Protein AF-A0A925JDC7-F1 (afdb_monomer_lite)

Radius of gyration: 27.89 Å; chains: 1; bounding box: 44×42×87 Å

Secondary structure (DSSP, 8-state):
--EEE-TTT--EEETT-SB-TTT--BSTT--TT-EE---HHHHHHHHTS-GGGS-PPPPPP-HHHHHHHHHHHHHHHHHHHHHHHHHHHHHHHHHHHGGGS-HHHHHHHHHHHHHHHHHHHHHHHHHHHGGG--SSHHHHHHHHHHHHHHHTSGGGHHHHHHHHHHHHSHHHHHHTT--

Foldseek 3Di:
DWWFQDPVPRDIHDPPDQADPPPRHGPPPDDPVRTDPDPVVVVVVVVPPPPVPPDDPDPPQDVVLLVVLLVLLLVVLVVQLVVLVVLLVCLVVLLVCLVVDDPVVSVVSPVSSVVSNVSSVVLNVLSVCLNVDDLALVNLVSSLVNLVVVVVDVVCCVSSVVSNVSSPDVSNSVSSPDD

Structure (mmCIF, N/CA/C/O backbone):
data_AF-A0A925JDC7-F1
#
_entry.id   AF-A0A925JDC7-F1
#
loop_
_atom_site.group_PDB
_atom_site.id
_atom_site.type_symbol
_atom_site.label_atom_id
_atom_site.label_alt_id
_atom_site.label_comp_id
_atom_site.label_asym_id
_atom_site.label_entity_id
_atom_site.label_seq_id
_atom_site.pdbx_PDB_ins_code
_atom_site.Cartn_x
_atom_site.Cartn_y
_atom_site.Cartn_z
_atom_site.occupancy
_atom_site.B_iso_or_equiv
_atom_site.auth_seq_id
_atom_site.auth_comp_id
_atom_site.auth_asym_id
_atom_site.auth_atom_id
_atom_site.pdbx_PDB_model_num
ATOM 1 N N . MET A 1 1 ? -13.277 18.917 37.977 1.00 55.78 1 MET A N 1
ATOM 2 C CA . MET A 1 1 ? -12.938 17.622 38.611 1.00 55.78 1 MET A CA 1
ATOM 3 C C . MET A 1 1 ? -11.676 17.852 39.409 1.00 55.78 1 MET A C 1
ATOM 5 O O . MET A 1 1 ? -10.723 18.366 38.840 1.00 55.78 1 MET A O 1
ATOM 9 N N . ASN A 1 2 ? -11.694 17.573 40.710 1.00 71.50 2 ASN A N 1
ATOM 10 C CA . ASN A 1 2 ? -10.526 17.820 41.552 1.00 71.50 2 ASN A CA 1
ATOM 11 C C . ASN A 1 2 ? -9.457 16.758 41.253 1.00 71.50 2 ASN A C 1
ATOM 13 O O . ASN A 1 2 ? -9.785 15.625 40.898 1.00 71.50 2 ASN A O 1
ATOM 17 N N . ASN A 1 3 ? -8.187 17.122 41.389 1.00 80.00 3 ASN A N 1
ATOM 18 C CA . ASN A 1 3 ? -7.069 16.189 41.322 1.00 80.00 3 ASN A CA 1
ATOM 19 C C . ASN A 1 3 ? -6.392 16.147 42.697 1.00 80.00 3 ASN A C 1
ATOM 21 O O . ASN A 1 3 ? -6.340 17.155 43.401 1.00 80.00 3 ASN A O 1
ATOM 25 N N . ILE A 1 4 ? -5.884 14.980 43.087 1.00 81.69 4 ILE A N 1
ATOM 26 C CA . ILE A 1 4 ? -5.203 14.759 44.368 1.00 81.69 4 ILE A CA 1
ATOM 27 C C . ILE A 1 4 ? -3.739 14.464 44.072 1.00 81.69 4 ILE A C 1
ATOM 29 O O . ILE A 1 4 ? -3.424 13.493 43.379 1.00 81.69 4 ILE A O 1
ATOM 33 N N . ARG A 1 5 ? -2.820 15.280 44.595 1.00 82.25 5 ARG A N 1
ATOM 34 C CA . ARG A 1 5 ? -1.388 14.994 44.480 1.00 82.25 5 ARG A CA 1
ATOM 35 C C . ARG A 1 5 ? -0.980 14.097 45.640 1.00 82.25 5 ARG A C 1
ATOM 37 O O . ARG A 1 5 ? -1.089 14.481 46.798 1.00 82.25 5 ARG A O 1
ATOM 44 N N . CYS A 1 6 ? -0.524 12.888 45.330 1.00 83.62 6 CYS A N 1
ATOM 45 C CA . CYS A 1 6 ? -0.120 11.924 46.344 1.00 83.62 6 CYS A CA 1
ATOM 46 C C . CYS A 1 6 ? 1.086 12.468 47.132 1.00 83.62 6 CYS A C 1
ATOM 48 O O . CYS A 1 6 ? 2.135 12.680 46.518 1.00 83.62 6 CYS A O 1
ATOM 50 N N . PRO A 1 7 ? 1.011 12.614 48.467 1.00 83.81 7 PRO A N 1
ATOM 51 C CA . PRO A 1 7 ? 2.108 13.179 49.253 1.00 83.81 7 PRO A CA 1
ATOM 52 C C . PRO A 1 7 ? 3.335 12.259 49.287 1.00 83.81 7 PRO A C 1
ATOM 54 O O . PRO A 1 7 ? 4.459 12.737 49.350 1.00 83.81 7 PRO A O 1
ATOM 57 N N . GLN A 1 8 ? 3.138 10.940 49.178 1.00 87.88 8 GLN A N 1
ATOM 58 C CA . GLN A 1 8 ? 4.235 9.969 49.229 1.00 87.88 8 GLN A CA 1
ATOM 59 C C . GLN A 1 8 ? 5.096 9.924 47.955 1.00 87.88 8 GLN A C 1
ATOM 61 O O . GLN A 1 8 ? 6.293 9.681 48.038 1.00 87.88 8 GLN A O 1
ATOM 66 N N . CYS A 1 9 ? 4.503 10.098 46.767 1.00 88.81 9 CYS A N 1
ATOM 67 C CA . CYS A 1 9 ? 5.216 9.900 45.493 1.00 88.81 9 CYS A CA 1
ATOM 68 C C . CYS A 1 9 ? 5.080 11.056 44.495 1.00 88.81 9 CYS A C 1
ATOM 70 O O . CYS A 1 9 ? 5.592 10.964 43.381 1.00 88.81 9 CYS A O 1
ATOM 72 N N . GLY A 1 10 ? 4.354 12.118 44.849 1.00 85.44 10 GLY A N 1
ATOM 73 C CA . GLY A 1 10 ? 4.157 13.302 44.013 1.00 85.44 10 GLY A CA 1
ATOM 74 C C . GLY A 1 10 ? 3.244 13.112 42.797 1.00 85.44 10 GLY A C 1
ATOM 75 O O . GLY A 1 10 ? 3.018 14.088 42.080 1.00 85.44 10 GLY A O 1
ATOM 76 N N . LEU A 1 11 ? 2.714 11.902 42.561 1.00 86.38 11 LEU A N 1
ATOM 77 C CA . LEU A 1 11 ? 1.835 11.601 41.428 1.00 86.38 11 LEU A CA 1
ATOM 78 C C . LEU A 1 11 ? 0.468 12.277 41.590 1.00 86.38 11 LEU A C 1
ATOM 80 O O . LEU A 1 11 ? -0.188 12.126 42.623 1.00 86.38 11 LEU A O 1
ATOM 84 N N . THR A 1 12 ? 0.009 12.953 40.543 1.00 87.44 12 THR A N 1
ATOM 85 C CA . THR A 1 12 ? -1.344 13.509 40.464 1.00 87.44 12 THR A CA 1
ATOM 86 C C . THR A 1 12 ? -2.336 12.414 40.073 1.00 87.44 12 THR A C 1
ATOM 88 O O . THR A 1 12 ? -2.212 11.800 39.016 1.00 87.44 12 THR A O 1
ATOM 91 N N . ASN A 1 13 ? -3.308 12.153 40.940 1.00 85.06 13 ASN A N 1
ATOM 92 C CA . ASN A 1 13 ? -4.381 11.184 40.749 1.00 85.06 13 ASN A CA 1
ATOM 93 C C . ASN A 1 13 ? -5.718 11.915 40.569 1.00 85.06 13 ASN A C 1
ATOM 95 O O . ASN A 1 13 ? -5.876 13.068 40.974 1.00 85.06 13 ASN A O 1
ATOM 99 N N . TRP A 1 14 ? -6.695 11.225 39.990 1.00 79.75 14 TRP A N 1
ATOM 100 C CA . TRP A 1 14 ? -8.078 11.697 39.898 1.00 79.75 14 TRP A CA 1
ATOM 101 C C . TRP A 1 14 ? -8.708 11.730 41.300 1.00 79.75 14 TRP A C 1
ATOM 103 O O . TRP A 1 14 ? -8.512 10.780 42.057 1.00 79.75 14 TRP A O 1
ATOM 113 N N . ALA A 1 15 ? -9.480 12.764 41.665 1.00 72.31 15 ALA A N 1
ATOM 114 C CA . ALA A 1 15 ? -10.049 12.857 43.023 1.00 72.31 15 ALA A CA 1
ATOM 115 C C . ALA A 1 15 ? -11.056 11.758 43.387 1.00 72.31 15 ALA A C 1
ATOM 117 O O . ALA A 1 15 ? -11.359 11.586 44.560 1.00 72.31 15 ALA A O 1
ATOM 118 N N . THR A 1 16 ? -11.569 11.012 42.408 1.00 78.12 16 THR A N 1
ATOM 119 C CA . THR A 1 16 ? -12.443 9.855 42.649 1.00 78.12 16 THR A CA 1
ATOM 120 C C . THR A 1 16 ? -11.672 8.569 42.951 1.00 78.12 16 THR A C 1
ATOM 122 O O . THR A 1 16 ? -12.286 7.552 43.267 1.00 78.12 16 THR A O 1
ATOM 125 N N . ALA A 1 17 ? -10.341 8.570 42.839 1.00 78.50 17 ALA A N 1
ATOM 126 C CA . ALA A 1 17 ? -9.540 7.401 43.166 1.00 78.50 17 ALA A CA 1
ATOM 127 C C . ALA A 1 17 ? -9.571 7.144 44.680 1.00 78.50 17 ALA A C 1
ATOM 129 O O . ALA A 1 17 ? -9.365 8.057 45.470 1.00 78.50 17 ALA A O 1
ATOM 130 N N . ALA A 1 18 ? -9.781 5.893 45.096 1.00 87.62 18 ALA A N 1
ATOM 131 C CA . ALA A 1 18 ? -9.697 5.517 46.511 1.00 87.62 18 ALA A CA 1
ATOM 132 C C . ALA A 1 18 ? -8.243 5.496 47.032 1.00 87.62 18 ALA A C 1
ATOM 134 O O . ALA A 1 18 ? -8.004 5.599 48.234 1.00 87.62 18 ALA A O 1
ATOM 135 N N . ALA A 1 19 ? -7.268 5.353 46.127 1.00 89.62 19 ALA A N 1
ATOM 136 C CA . ALA A 1 19 ? -5.848 5.270 46.440 1.00 89.62 19 ALA A CA 1
ATOM 137 C C . ALA A 1 19 ? -4.973 5.735 45.267 1.00 89.62 19 ALA A C 1
ATOM 139 O O . ALA A 1 19 ? -5.402 5.745 44.110 1.00 89.62 19 ALA A O 1
ATOM 140 N N . CYS A 1 20 ? -3.713 6.056 45.555 1.00 87.50 20 CYS A N 1
ATOM 141 C CA . CYS A 1 20 ? -2.724 6.402 44.541 1.00 87.50 20 CYS A CA 1
ATOM 142 C C . CYS A 1 20 ? -2.433 5.219 43.607 1.00 87.50 20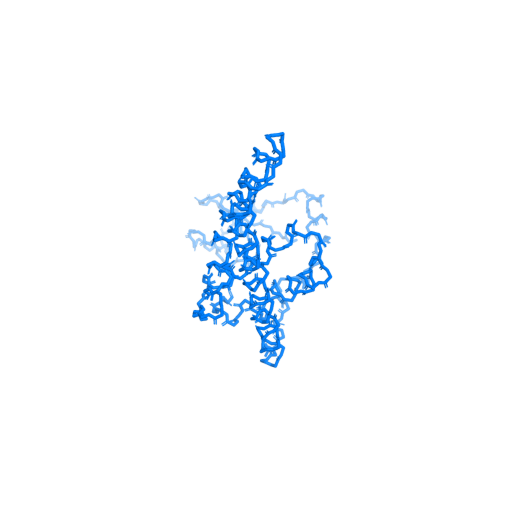 CYS A C 1
ATOM 144 O O . CYS A 1 20 ? -2.110 4.122 44.061 1.00 87.50 20 CYS A O 1
ATOM 146 N N . ILE A 1 21 ? -2.446 5.453 42.295 1.00 91.00 21 ILE A N 1
ATOM 147 C CA . ILE A 1 21 ? -2.198 4.411 41.284 1.00 91.00 21 ILE A CA 1
ATOM 148 C C . ILE A 1 21 ? -0.789 3.817 41.415 1.00 91.00 21 ILE A C 1
ATOM 150 O O . ILE A 1 21 ? -0.600 2.620 41.204 1.00 91.00 21 ILE A O 1
ATOM 154 N N . ARG A 1 22 ? 0.199 4.639 41.789 1.00 91.62 22 ARG A N 1
ATOM 155 C CA . ARG A 1 22 ? 1.605 4.219 41.852 1.00 91.62 22 ARG A CA 1
ATOM 156 C C . ARG A 1 22 ? 1.971 3.547 43.169 1.00 91.62 22 ARG A C 1
ATOM 158 O O . ARG A 1 22 ? 2.505 2.448 43.149 1.00 91.62 22 ARG A O 1
ATOM 165 N N . CYS A 1 23 ? 1.709 4.198 44.302 1.00 90.56 23 CYS A N 1
ATOM 166 C CA . CYS A 1 23 ? 2.135 3.689 45.612 1.00 90.56 23 CYS A CA 1
ATOM 167 C C . CYS A 1 23 ? 1.020 3.015 46.419 1.00 90.56 23 CYS A C 1
ATOM 169 O O . CYS A 1 23 ? 1.280 2.571 47.530 1.00 90.56 23 CYS A O 1
ATOM 171 N N . ARG A 1 24 ? -0.212 2.953 45.891 1.00 92.19 24 ARG A N 1
ATOM 172 C CA . ARG A 1 24 ? -1.389 2.349 46.545 1.00 92.19 24 ARG A CA 1
ATOM 173 C C . ARG A 1 24 ? -1.762 2.952 47.908 1.00 92.19 24 ARG A C 1
ATOM 175 O O . ARG A 1 24 ? -2.598 2.388 48.602 1.00 92.19 24 ARG A O 1
ATOM 182 N N . MET A 1 25 ? -1.211 4.115 48.266 1.00 86.06 25 MET A N 1
ATOM 183 C CA . MET A 1 25 ? -1.595 4.862 49.467 1.00 86.06 25 MET A CA 1
ATOM 184 C C . MET A 1 25 ? -3.072 5.280 49.382 1.00 86.06 25 MET A C 1
ATOM 186 O O . MET A 1 25 ? -3.432 5.928 48.393 1.00 86.06 25 MET A O 1
ATOM 190 N N . PRO A 1 26 ? -3.913 4.937 50.373 1.00 88.81 26 PRO A N 1
ATOM 191 C CA . PRO A 1 26 ? -5.321 5.305 50.380 1.00 88.81 26 PRO A CA 1
ATOM 192 C C . PRO A 1 26 ? -5.500 6.802 50.675 1.00 88.81 26 PRO A C 1
ATOM 194 O O . PRO A 1 26 ? -4.682 7.424 51.357 1.00 88.81 26 PRO A O 1
ATOM 197 N N . PHE A 1 27 ? -6.542 7.399 50.096 1.00 83.69 27 PHE A N 1
ATOM 198 C CA . PHE A 1 27 ? -6.804 8.844 50.171 1.00 83.69 27 PHE A CA 1
ATOM 199 C C . PHE A 1 27 ? -7.802 9.247 51.262 1.00 83.69 27 PHE A C 1
ATOM 201 O O . PHE A 1 27 ? -8.046 10.433 51.467 1.00 83.69 27 PHE A O 1
ATOM 208 N N . ASP A 1 28 ? -8.316 8.272 52.007 1.00 83.94 28 ASP A N 1
ATOM 209 C CA . ASP A 1 28 ? -9.209 8.430 53.158 1.00 83.94 28 ASP A CA 1
ATOM 210 C C . ASP A 1 28 ? -8.578 9.202 54.332 1.00 83.94 28 ASP A C 1
ATOM 212 O O . ASP A 1 28 ? -9.294 9.784 55.143 1.00 83.94 28 ASP A O 1
ATOM 216 N N . LYS A 1 29 ? -7.241 9.243 54.414 1.00 69.75 29 LYS A N 1
ATOM 217 C CA . LYS A 1 29 ? -6.486 9.890 55.504 1.00 69.75 29 LYS A CA 1
ATOM 218 C C . LYS A 1 29 ? -5.657 11.098 55.073 1.00 69.75 29 LYS A C 1
ATOM 220 O O . LYS A 1 29 ? -4.751 11.512 55.797 1.00 69.75 29 LYS A O 1
ATOM 225 N N . LEU A 1 30 ? -5.909 11.652 53.888 1.00 70.88 30 LEU A N 1
ATOM 226 C CA . LEU A 1 30 ? -5.136 12.799 53.425 1.00 70.88 30 LEU A CA 1
ATOM 227 C C . LEU A 1 30 ? -5.516 14.075 54.181 1.00 70.88 30 LEU A C 1
ATOM 229 O O . LEU A 1 30 ? -6.701 14.345 54.386 1.00 70.88 30 LEU A O 1
ATOM 233 N N . PRO A 1 31 ? -4.528 14.900 54.563 1.00 68.75 31 PRO A N 1
ATOM 234 C CA . PRO A 1 31 ? -4.825 16.168 55.192 1.00 68.75 31 PRO A CA 1
ATOM 235 C C . PRO A 1 31 ? -5.503 17.127 54.189 1.00 68.75 31 PRO A C 1
ATOM 237 O O . PRO A 1 31 ? -5.229 17.055 52.987 1.00 68.75 31 PRO A O 1
ATOM 240 N N . PRO A 1 32 ? -6.342 18.075 54.652 1.00 61.72 32 PRO A N 1
ATOM 241 C CA . PRO A 1 32 ? -7.133 18.964 53.787 1.00 61.72 32 PRO A CA 1
ATOM 242 C C . PRO A 1 32 ? -6.318 19.840 52.822 1.00 61.72 32 PRO A C 1
ATOM 244 O O . PRO A 1 32 ? -6.865 20.399 51.881 1.00 61.72 32 PRO A O 1
ATOM 247 N N . HIS A 1 33 ? -5.009 19.969 53.035 1.00 62.81 33 HIS A N 1
ATOM 248 C CA . HIS A 1 33 ? -4.099 20.718 52.167 1.00 62.81 33 HIS A CA 1
ATOM 249 C C . HIS A 1 33 ? -3.473 19.870 51.041 1.00 62.81 33 HIS A C 1
ATOM 251 O O . HIS A 1 33 ? -2.741 20.403 50.213 1.00 62.81 33 HIS A O 1
ATOM 257 N N . ALA A 1 34 ? -3.738 18.558 50.981 1.00 62.22 34 ALA A N 1
ATOM 258 C CA . ALA A 1 34 ? -3.253 17.681 49.905 1.00 62.22 34 ALA A CA 1
ATOM 259 C C . ALA A 1 34 ? -4.037 17.842 48.584 1.00 62.22 34 ALA A C 1
ATOM 261 O O . ALA A 1 34 ? -3.644 17.303 47.542 1.00 62.22 34 ALA A O 1
ATOM 262 N N . TYR A 1 35 ? -5.145 18.586 48.612 1.00 60.88 35 TYR A N 1
ATOM 263 C CA . TYR A 1 35 ? -5.915 18.936 47.426 1.00 60.88 35 TYR A CA 1
ATOM 264 C C . TYR A 1 35 ? -5.222 20.092 46.702 1.00 60.88 35 TYR A C 1
ATOM 266 O O . TYR A 1 35 ? -5.257 21.237 47.145 1.00 60.88 35 TYR A O 1
ATOM 274 N N . VAL A 1 36 ? -4.585 19.791 45.570 1.00 64.56 36 VAL A N 1
ATOM 275 C CA . VAL A 1 36 ? -4.049 20.825 44.683 1.00 64.56 36 VAL A CA 1
ATOM 276 C C . VAL A 1 36 ? -5.219 21.331 43.849 1.00 64.56 36 VAL A C 1
ATOM 278 O O . VAL A 1 36 ? -5.655 20.672 42.903 1.00 64.56 36 VAL A O 1
ATOM 281 N N . SER A 1 37 ? -5.765 22.489 44.213 1.00 63.56 37 SER A N 1
ATOM 282 C CA . SER A 1 37 ? -6.695 23.201 43.345 1.00 63.56 37 SER A CA 1
ATOM 283 C C . SER A 1 37 ? -5.929 23.655 42.105 1.00 63.56 37 SER A C 1
ATOM 285 O O . SER A 1 37 ? -5.114 24.574 42.182 1.00 63.56 37 SER A O 1
ATOM 287 N N . LEU A 1 38 ? -6.170 23.009 40.963 1.00 61.69 38 LEU A N 1
ATOM 288 C CA . LEU A 1 38 ? -5.790 23.59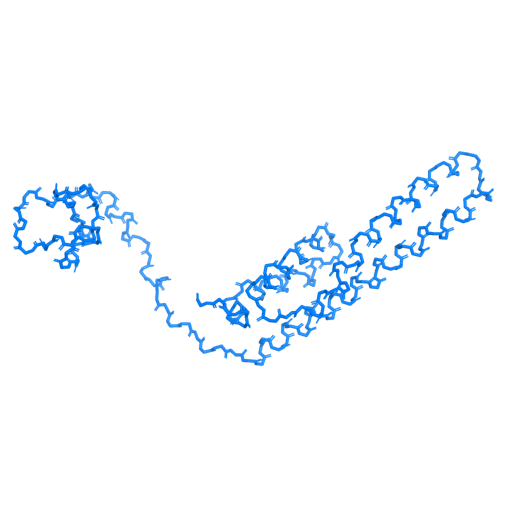0 39.676 1.00 61.69 38 LEU A CA 1
ATOM 289 C C . LEU A 1 38 ? -6.439 24.980 39.582 1.00 61.69 38 LEU A C 1
ATOM 291 O O . LEU A 1 38 ? -7.604 25.110 39.983 1.00 61.69 38 LEU A O 1
ATOM 295 N N . PRO A 1 39 ? -5.733 26.007 39.090 1.00 71.56 39 PRO A N 1
ATOM 296 C CA . PRO A 1 39 ? -6.324 27.318 38.883 1.00 71.56 39 PRO A CA 1
ATOM 297 C C . PRO A 1 39 ? -7.571 27.218 37.991 1.00 71.56 39 PRO A C 1
ATOM 299 O O . PRO A 1 39 ? -7.657 26.388 37.084 1.00 71.56 39 PRO A O 1
ATOM 302 N N . ALA A 1 40 ? -8.568 28.060 38.271 1.00 66.50 40 ALA A N 1
ATOM 303 C CA . ALA A 1 40 ? -9.910 27.956 37.691 1.00 66.50 40 ALA A CA 1
ATOM 304 C C . ALA A 1 40 ? -9.930 27.943 36.147 1.00 66.50 40 ALA A C 1
ATOM 306 O O . ALA A 1 40 ? -10.807 27.317 35.555 1.00 66.50 40 ALA A O 1
ATOM 307 N N . TYR A 1 41 ? -8.947 28.567 35.488 1.00 73.00 41 TYR A N 1
ATOM 308 C CA . TYR A 1 41 ? -8.846 28.581 34.025 1.00 73.00 41 TYR A CA 1
ATOM 309 C C . TYR A 1 41 ? -8.505 27.203 33.429 1.00 73.00 41 TYR A C 1
ATOM 311 O O . TYR A 1 41 ? -9.067 26.827 32.401 1.00 73.00 41 TYR A O 1
ATOM 319 N N . GLU A 1 42 ? -7.659 26.406 34.090 1.00 68.50 42 GLU A N 1
ATOM 320 C CA . GLU A 1 42 ? -7.346 25.036 33.654 1.00 68.50 42 GLU A CA 1
ATOM 321 C C . GLU A 1 42 ? -8.539 24.106 33.885 1.00 68.50 42 GLU A C 1
ATOM 323 O O . GLU A 1 42 ? -8.805 23.205 33.088 1.00 68.50 42 GLU A O 1
ATOM 328 N N . GLN A 1 43 ? -9.311 24.353 34.949 1.00 64.00 43 GLN A N 1
ATOM 329 C CA . GLN A 1 43 ? -10.559 23.634 35.200 1.00 64.00 43 GLN A CA 1
ATOM 330 C C . GLN A 1 43 ? -11.613 23.944 34.131 1.00 64.00 43 GLN A C 1
ATOM 332 O O . GLN A 1 43 ? -12.281 23.022 33.662 1.00 64.00 43 GLN A O 1
ATOM 337 N N . ALA A 1 44 ? -11.721 25.208 33.711 1.00 63.59 44 ALA A N 1
ATOM 338 C CA . ALA A 1 44 ? -12.617 25.625 32.638 1.00 63.59 44 ALA A CA 1
ATOM 339 C C . ALA A 1 44 ? -12.230 24.978 31.298 1.00 63.59 44 ALA A C 1
ATOM 341 O O . ALA A 1 44 ? -13.084 24.402 30.628 1.00 63.59 44 ALA A O 1
ATOM 342 N N . GLN A 1 45 ? -10.942 24.963 30.937 1.00 66.56 45 GLN A N 1
ATOM 343 C CA . GLN A 1 45 ? -10.475 24.285 29.719 1.00 66.56 45 GLN A CA 1
ATOM 344 C C . GLN A 1 45 ? -10.709 22.767 29.766 1.00 66.56 45 GLN A C 1
ATOM 346 O O . GLN A 1 45 ? -11.200 22.194 28.793 1.00 66.56 45 GLN A O 1
ATOM 351 N N . ALA A 1 46 ? -10.455 22.106 30.899 1.00 57.78 46 ALA A N 1
ATOM 352 C CA . ALA A 1 46 ? -10.707 20.671 31.047 1.00 57.78 46 ALA A CA 1
ATOM 353 C C . ALA A 1 46 ? -12.204 20.304 30.978 1.00 57.78 46 ALA A C 1
ATOM 355 O O . ALA A 1 46 ? -12.542 19.204 30.545 1.00 57.78 46 ALA A O 1
ATOM 356 N N . GLN A 1 47 ? -13.100 21.214 31.377 1.00 58.44 47 GLN A N 1
ATOM 357 C CA . GLN A 1 47 ? -14.554 21.043 31.257 1.00 58.44 47 GLN A CA 1
ATOM 358 C C . GLN A 1 47 ? -15.072 21.238 29.826 1.00 58.44 47 GLN A C 1
ATOM 360 O O . GLN A 1 47 ? -16.121 20.693 29.491 1.00 58.44 47 GLN A O 1
ATOM 365 N N . THR A 1 48 ? -14.343 21.962 28.969 1.00 57.84 48 THR A N 1
ATOM 366 C CA . THR A 1 48 ? -14.721 22.123 27.552 1.00 57.84 48 THR A CA 1
ATOM 367 C C . THR A 1 48 ? -14.389 20.918 26.675 1.00 57.84 48 THR A C 1
ATOM 369 O O . THR A 1 48 ? -14.859 20.861 25.542 1.00 57.84 48 THR A O 1
ATOM 372 N N . ILE A 1 49 ? -13.630 19.933 27.171 1.00 54.44 49 ILE A N 1
ATOM 373 C CA . ILE A 1 49 ? -13.424 18.675 26.448 1.00 54.44 49 ILE A CA 1
ATOM 374 C C . ILE A 1 49 ? -14.649 17.788 26.715 1.00 54.44 49 ILE A C 1
ATOM 376 O O . ILE A 1 49 ? -14.792 17.282 27.832 1.00 54.44 49 ILE A O 1
ATOM 380 N N . PRO A 1 50 ? -15.552 17.577 25.738 1.00 50.75 50 PRO A N 1
ATOM 381 C CA . PRO A 1 50 ? -16.740 16.769 25.957 1.00 50.75 50 PRO A CA 1
ATOM 382 C C . PRO A 1 50 ? -16.334 15.354 26.379 1.00 50.75 50 PRO A C 1
ATOM 384 O O . PRO A 1 50 ? -15.633 14.634 25.665 1.00 50.75 50 PRO A O 1
ATOM 387 N N . TYR A 1 51 ? -16.823 14.947 27.549 1.00 50.56 51 TYR A N 1
ATOM 388 C CA . TYR A 1 51 ? -16.595 13.643 28.182 1.00 50.56 51 TYR A CA 1
ATOM 389 C C . TYR A 1 51 ? -17.024 12.444 27.302 1.00 50.56 51 TYR A C 1
ATOM 391 O O . TYR A 1 51 ? -16.663 11.301 27.573 1.00 50.56 51 TYR A O 1
ATOM 399 N N . ASN A 1 52 ? -17.750 12.700 26.210 1.00 52.66 52 ASN A N 1
ATOM 400 C CA . ASN A 1 52 ? -18.315 11.696 25.309 1.00 52.66 52 ASN A CA 1
ATOM 401 C C . ASN A 1 52 ? -17.308 10.933 24.436 1.00 52.66 52 ASN A C 1
ATOM 403 O O . ASN A 1 52 ? -17.696 9.948 23.817 1.00 52.66 52 ASN A O 1
ATOM 407 N N . TYR A 1 53 ? -16.028 11.311 24.394 1.00 53.19 53 TYR A N 1
ATOM 408 C CA . TYR A 1 53 ? -15.045 10.568 23.592 1.00 53.19 53 TYR A CA 1
ATOM 409 C C . TYR A 1 53 ? -14.403 9.370 24.306 1.00 53.19 53 TYR A C 1
ATOM 411 O O . TYR A 1 53 ? -13.713 8.587 23.657 1.00 53.19 53 TYR A O 1
ATOM 419 N N . ARG A 1 54 ? -14.582 9.200 25.625 1.00 51.12 54 ARG A N 1
ATOM 420 C CA . ARG A 1 54 ? -13.767 8.235 26.393 1.00 51.12 54 ARG A CA 1
ATOM 421 C C . ARG A 1 54 ? -14.321 6.818 26.520 1.00 51.12 54 ARG A C 1
ATOM 423 O O . ARG A 1 54 ? -13.560 5.941 26.909 1.00 51.12 54 ARG A O 1
ATOM 430 N N . ALA A 1 55 ? -15.592 6.578 26.216 1.00 54.12 55 ALA A N 1
ATOM 431 C CA . ALA A 1 55 ? -16.190 5.255 26.401 1.00 54.12 55 ALA A CA 1
ATOM 432 C C . ALA A 1 55 ? -17.523 5.108 25.659 1.00 54.12 55 ALA A C 1
ATOM 434 O O . ALA A 1 55 ? -18.502 4.653 26.246 1.00 54.12 55 ALA A O 1
ATOM 435 N N . GLN A 1 56 ? -17.607 5.498 24.383 1.00 56.91 56 GLN A N 1
ATOM 436 C CA . GLN A 1 56 ? -18.687 4.911 23.592 1.00 56.91 56 GLN A CA 1
ATOM 437 C C . GLN A 1 56 ? -18.395 3.407 23.497 1.00 56.91 56 GLN A C 1
ATOM 439 O O . GLN A 1 56 ? -17.282 3.053 23.092 1.00 56.91 56 GLN A O 1
ATOM 444 N N . PRO A 1 57 ? -19.328 2.525 23.912 1.00 60.81 57 PRO A N 1
ATOM 445 C CA . PRO A 1 57 ? -19.221 1.106 23.615 1.00 60.81 57 PRO A CA 1
ATOM 446 C C . PRO A 1 57 ? -18.952 0.996 22.121 1.00 60.81 57 PRO A C 1
ATOM 448 O O . PRO A 1 57 ? -19.727 1.539 21.330 1.00 60.81 57 PRO A O 1
ATOM 451 N N . GLN A 1 58 ? -17.821 0.397 21.736 1.00 65.69 58 GLN A N 1
ATOM 452 C CA . GLN A 1 58 ? -17.556 0.200 20.319 1.00 65.69 58 GLN A CA 1
ATOM 453 C C . GLN A 1 58 ? -18.753 -0.572 19.759 1.00 65.69 58 GLN A C 1
ATOM 455 O O . GLN A 1 58 ? -19.118 -1.599 20.345 1.00 65.69 58 GLN A O 1
ATOM 460 N N . PRO A 1 59 ? -19.420 -0.056 18.710 1.00 67.75 59 PRO A N 1
ATOM 461 C CA . PRO A 1 59 ? -20.506 -0.790 18.094 1.00 67.75 59 PRO A CA 1
ATOM 462 C C . PRO A 1 59 ? -19.989 -2.186 17.728 1.00 67.75 59 PRO A C 1
ATOM 464 O O . PRO A 1 59 ? -18.804 -2.331 17.405 1.00 67.75 59 PRO A O 1
ATOM 467 N N . PRO A 1 60 ? -20.830 -3.226 17.849 1.00 75.81 60 PRO A N 1
ATOM 468 C CA . PRO A 1 60 ? -20.416 -4.581 17.523 1.00 75.81 60 PRO A CA 1
ATOM 469 C C . PRO A 1 60 ? -19.822 -4.589 16.115 1.00 75.81 60 PRO A C 1
ATOM 471 O O . PRO A 1 60 ? -20.407 -4.021 15.192 1.00 75.81 60 PRO A O 1
ATOM 474 N N . ALA A 1 61 ? -18.638 -5.185 15.975 1.00 81.81 61 ALA A N 1
ATOM 475 C CA . ALA A 1 61 ? -17.942 -5.238 14.702 1.00 81.81 61 ALA A CA 1
ATOM 476 C C . ALA A 1 61 ? -18.851 -5.845 13.628 1.00 81.81 61 ALA A C 1
ATOM 478 O O . ALA A 1 61 ? -19.369 -6.944 13.817 1.00 81.81 61 ALA A O 1
ATOM 479 N N . ASP A 1 62 ? -19.019 -5.143 12.507 1.00 89.94 62 ASP A N 1
ATOM 480 C CA . ASP A 1 62 ? -19.747 -5.656 11.351 1.00 89.94 62 ASP A CA 1
ATOM 481 C C . ASP A 1 62 ? -18.811 -6.556 10.513 1.00 89.94 62 ASP A C 1
ATOM 483 O O . ASP A 1 62 ? -17.920 -6.051 9.812 1.00 89.94 62 ASP A O 1
ATOM 487 N N . PRO A 1 63 ? -18.971 -7.895 10.566 1.00 91.06 63 PRO A N 1
ATOM 488 C CA . PRO A 1 63 ? -18.098 -8.817 9.845 1.00 91.06 63 PRO A CA 1
ATOM 489 C C . PRO A 1 63 ? -18.265 -8.717 8.322 1.00 91.06 63 PRO A C 1
ATOM 491 O O . PRO A 1 63 ? -17.360 -9.108 7.575 1.00 91.06 63 PRO A O 1
ATOM 494 N N . GLU A 1 64 ? -19.402 -8.211 7.835 1.00 92.81 64 GLU A N 1
ATOM 495 C CA . GLU A 1 64 ? -19.651 -8.026 6.407 1.00 92.81 64 GLU A CA 1
ATOM 496 C C . GLU A 1 64 ? -18.839 -6.846 5.877 1.00 92.81 64 GLU A C 1
ATOM 498 O O . GLU A 1 64 ? -18.138 -6.977 4.866 1.00 92.81 64 GLU A O 1
ATOM 503 N N . LEU A 1 65 ? -18.857 -5.721 6.599 1.00 90.25 65 LEU A N 1
ATOM 504 C CA . LEU A 1 65 ? -18.025 -4.562 6.288 1.00 90.25 65 LEU A CA 1
ATOM 505 C C . LEU A 1 65 ? -16.540 -4.940 6.292 1.00 90.25 65 LEU A C 1
ATOM 507 O O . LEU A 1 65 ? -15.837 -4.646 5.326 1.00 90.25 65 LEU A O 1
ATOM 511 N N . GLN A 1 66 ? -16.070 -5.654 7.322 1.00 92.38 66 GLN A N 1
ATOM 512 C CA . GLN A 1 66 ? -14.678 -6.118 7.403 1.00 92.38 66 GLN A CA 1
ATOM 513 C C . GLN A 1 66 ? -14.273 -6.948 6.177 1.00 92.38 66 GLN A C 1
ATOM 515 O O . GLN A 1 66 ? -13.211 -6.722 5.589 1.00 92.38 66 GLN A O 1
ATOM 520 N N . ARG A 1 67 ? -15.132 -7.884 5.747 1.00 93.25 67 ARG A N 1
ATOM 521 C CA . ARG A 1 67 ? -14.885 -8.721 4.564 1.00 93.25 67 ARG A CA 1
ATOM 522 C C . ARG A 1 67 ? -14.832 -7.893 3.284 1.00 93.25 67 ARG A C 1
ATOM 524 O O . ARG A 1 67 ? -13.949 -8.126 2.457 1.00 93.25 67 ARG A O 1
ATOM 531 N N . LYS A 1 68 ? -15.744 -6.930 3.118 1.00 94.88 68 LYS A N 1
ATOM 532 C CA . LYS A 1 68 ? -15.768 -6.029 1.955 1.00 94.88 68 LYS A CA 1
ATOM 533 C C . LYS A 1 68 ? -14.497 -5.188 1.888 1.00 94.88 68 LYS A C 1
ATOM 535 O O . LYS A 1 68 ? -13.842 -5.187 0.851 1.00 94.88 68 LYS A O 1
ATOM 540 N N . VAL A 1 69 ? -14.108 -4.544 2.991 1.00 94.62 69 VAL A N 1
ATOM 541 C CA . VAL A 1 69 ? -12.892 -3.712 3.067 1.00 94.62 69 VAL A CA 1
ATOM 542 C C . VAL A 1 69 ? -11.646 -4.532 2.742 1.00 94.62 69 VAL A C 1
ATOM 544 O O . VAL A 1 69 ? -10.830 -4.109 1.927 1.00 94.62 69 VAL A O 1
ATOM 547 N N . TRP A 1 70 ? -11.520 -5.732 3.317 1.00 94.94 70 TRP A N 1
ATOM 548 C CA . TRP A 1 70 ? -10.403 -6.630 3.016 1.00 94.94 70 TRP A CA 1
ATOM 549 C C . TRP A 1 70 ? -10.384 -7.066 1.546 1.00 94.94 70 TRP A C 1
ATOM 551 O O . TRP A 1 70 ? -9.328 -7.086 0.925 1.00 94.94 70 TRP A O 1
ATOM 561 N N . THR A 1 71 ? -11.545 -7.371 0.962 1.00 95.81 71 THR A N 1
ATOM 562 C CA . THR A 1 71 ? -11.641 -7.751 -0.457 1.00 95.81 71 THR A CA 1
ATOM 563 C C . THR A 1 71 ? -11.198 -6.603 -1.363 1.00 95.81 71 THR A C 1
ATOM 565 O O . THR A 1 71 ? -10.376 -6.812 -2.251 1.00 95.81 71 THR A O 1
ATOM 568 N N . TRP A 1 72 ? -11.669 -5.380 -1.105 1.00 96.50 72 TRP A N 1
ATOM 569 C CA . TRP A 1 72 ? -11.241 -4.188 -1.844 1.00 96.50 72 TRP A CA 1
ATOM 570 C C . TRP A 1 72 ? -9.749 -3.904 -1.682 1.00 96.50 72 TRP A C 1
ATOM 572 O O . TRP A 1 72 ? -9.090 -3.555 -2.659 1.00 96.50 72 TRP A O 1
ATOM 582 N N . TYR A 1 73 ? -9.203 -4.107 -0.483 1.00 95.69 73 TYR A N 1
ATOM 583 C CA . TYR A 1 73 ? -7.766 -4.021 -0.234 1.00 95.69 73 TYR A CA 1
ATOM 584 C C . TYR A 1 73 ? -6.976 -5.041 -1.068 1.00 95.69 73 TYR A C 1
ATOM 586 O O . TYR A 1 73 ? -6.007 -4.672 -1.724 1.00 95.69 73 TYR A O 1
ATOM 594 N N . VAL A 1 74 ? -7.411 -6.304 -1.109 1.00 96.19 74 VAL A N 1
ATOM 595 C CA . VAL A 1 74 ? -6.755 -7.349 -1.914 1.00 96.19 74 VAL A CA 1
ATOM 596 C C . VAL A 1 74 ? -6.823 -7.025 -3.406 1.00 96.19 74 VAL A C 1
ATOM 598 O O . VAL A 1 74 ? -5.806 -7.116 -4.088 1.00 96.19 74 VAL A O 1
ATOM 601 N N . VAL A 1 75 ? -7.987 -6.602 -3.912 1.00 96.75 75 VAL A N 1
ATOM 602 C CA . VAL A 1 75 ? -8.151 -6.172 -5.313 1.00 96.75 75 VAL A CA 1
ATOM 603 C C . VAL A 1 75 ? -7.201 -5.020 -5.638 1.00 96.75 75 VAL A C 1
ATOM 605 O O . VAL A 1 75 ? -6.520 -5.055 -6.661 1.00 96.75 75 VAL A O 1
ATOM 608 N N . TYR A 1 76 ? -7.106 -4.033 -4.747 1.00 96.06 76 TYR A N 1
ATOM 609 C CA . TYR A 1 76 ? -6.165 -2.925 -4.871 1.00 96.06 76 TYR A CA 1
ATOM 610 C C . TYR A 1 76 ? -4.704 -3.405 -4.908 1.00 96.06 76 TYR A C 1
ATOM 612 O O . TYR A 1 76 ? -3.947 -2.974 -5.776 1.00 96.06 76 TYR A O 1
ATOM 620 N N . CYS A 1 77 ? -4.307 -4.330 -4.028 1.00 96.75 77 CYS A N 1
ATOM 621 C CA . CYS A 1 77 ? -2.952 -4.883 -4.020 1.00 96.75 77 CYS A CA 1
ATOM 622 C C . CYS A 1 77 ? -2.622 -5.631 -5.313 1.00 96.75 77 CYS A C 1
ATOM 624 O O . CYS A 1 77 ? -1.568 -5.389 -5.892 1.00 96.75 77 CYS A O 1
ATOM 626 N N . VAL A 1 78 ? -3.534 -6.475 -5.803 1.00 97.06 78 VAL A N 1
ATOM 627 C CA . VAL A 1 78 ? -3.360 -7.196 -7.074 1.00 97.06 78 VAL A CA 1
ATOM 628 C C . VAL A 1 78 ? -3.238 -6.219 -8.242 1.00 97.06 78 VAL A C 1
ATOM 630 O O . VAL A 1 78 ? -2.344 -6.370 -9.073 1.00 97.06 78 VAL A O 1
ATOM 633 N N . LEU A 1 79 ? -4.085 -5.187 -8.291 1.00 96.19 79 LEU A N 1
ATOM 634 C CA . LEU A 1 79 ? -4.015 -4.151 -9.321 1.00 96.19 79 LEU A CA 1
ATOM 635 C C . LEU A 1 79 ? -2.660 -3.427 -9.300 1.00 96.19 79 LEU A C 1
ATOM 637 O O . LEU A 1 79 ? -2.037 -3.265 -10.347 1.00 96.19 79 LEU A O 1
ATOM 641 N N . MET A 1 80 ? -2.174 -3.045 -8.117 1.00 96.31 80 MET A N 1
ATOM 642 C CA . MET A 1 80 ? -0.858 -2.419 -7.960 1.00 96.31 80 MET A CA 1
ATOM 643 C C . MET A 1 80 ? 0.278 -3.352 -8.380 1.00 96.31 80 MET A C 1
ATOM 645 O O . MET A 1 80 ? 1.177 -2.925 -9.101 1.00 96.31 80 MET A O 1
ATOM 649 N N . THR A 1 81 ? 0.227 -4.633 -8.007 1.00 97.44 81 THR A N 1
ATOM 650 C CA . THR A 1 81 ? 1.197 -5.637 -8.468 1.00 97.44 81 THR A CA 1
ATOM 651 C C . THR A 1 81 ? 1.239 -5.711 -9.991 1.00 97.44 81 THR A C 1
ATOM 653 O O . THR A 1 81 ? 2.330 -5.716 -10.556 1.00 97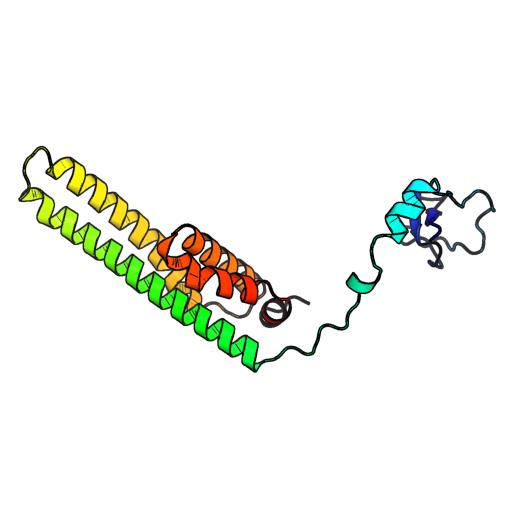.44 81 THR A O 1
ATOM 656 N N . LEU A 1 82 ? 0.083 -5.721 -10.664 1.00 97.62 82 LEU A N 1
ATOM 657 C CA . LEU A 1 82 ? 0.017 -5.735 -12.128 1.00 97.62 82 LEU A CA 1
ATOM 658 C C . LEU A 1 82 ? 0.614 -4.465 -12.742 1.00 97.62 82 LEU A C 1
ATOM 660 O O . LEU A 1 82 ? 1.368 -4.556 -13.707 1.00 97.62 82 LEU A O 1
ATOM 664 N N . ILE A 1 83 ? 0.337 -3.292 -12.173 1.00 96.50 83 ILE A N 1
ATOM 665 C CA . ILE A 1 83 ? 0.915 -2.024 -12.643 1.00 96.50 83 ILE A CA 1
ATOM 666 C C . ILE A 1 83 ? 2.440 -2.031 -12.495 1.00 96.50 83 ILE A C 1
ATOM 668 O O . ILE A 1 83 ? 3.148 -1.713 -13.447 1.00 96.50 83 ILE A O 1
ATOM 672 N N . TYR A 1 84 ? 2.972 -2.433 -11.338 1.00 96.69 84 TYR A N 1
ATOM 673 C CA . TYR A 1 84 ? 4.423 -2.493 -11.131 1.00 96.69 84 TYR A CA 1
ATOM 674 C C . TYR A 1 84 ? 5.096 -3.581 -11.969 1.00 96.69 84 TYR A C 1
ATOM 676 O O . TYR A 1 84 ? 6.229 -3.392 -12.412 1.00 96.69 84 TYR A O 1
ATOM 684 N N . PHE A 1 85 ? 4.391 -4.675 -12.253 1.00 98.25 85 PHE A N 1
ATOM 685 C CA . PHE A 1 85 ? 4.831 -5.672 -13.221 1.00 98.25 85 PHE A CA 1
ATOM 686 C C . PHE A 1 85 ? 4.913 -5.083 -14.638 1.00 98.25 85 PHE A C 1
ATOM 688 O O . PHE A 1 85 ? 5.917 -5.280 -15.318 1.00 98.25 85 PHE A O 1
ATOM 695 N N . LEU A 1 86 ? 3.921 -4.294 -15.068 1.00 97.94 86 LEU A N 1
ATOM 696 C CA . LEU A 1 86 ? 3.970 -3.583 -16.352 1.00 97.94 86 LEU A CA 1
ATOM 697 C C . LEU A 1 86 ? 5.112 -2.564 -16.405 1.00 97.94 86 LEU A C 1
ATOM 699 O O . LEU A 1 86 ? 5.785 -2.477 -17.428 1.00 97.94 86 LEU A O 1
ATOM 703 N N . CYS A 1 87 ? 5.380 -1.840 -15.315 1.00 97.31 87 CYS A N 1
ATOM 704 C CA . CYS A 1 87 ? 6.554 -0.970 -15.215 1.00 97.31 87 CYS A CA 1
ATOM 705 C C . CYS A 1 87 ? 7.851 -1.772 -15.385 1.00 97.31 87 CYS A C 1
ATOM 707 O O . CYS A 1 87 ? 8.705 -1.399 -16.184 1.00 97.31 87 CYS A O 1
ATOM 709 N N . LEU A 1 88 ? 7.983 -2.904 -14.691 1.00 98.25 88 LEU A N 1
ATOM 710 C CA . LEU A 1 88 ? 9.151 -3.778 -14.799 1.00 98.25 88 LEU A CA 1
ATOM 711 C C . LEU A 1 88 ? 9.355 -4.267 -16.240 1.00 98.25 88 LEU A C 1
ATOM 713 O O . LEU A 1 88 ? 10.450 -4.128 -16.782 1.00 98.25 88 LEU A O 1
ATOM 717 N N . VAL A 1 89 ? 8.303 -4.782 -16.883 1.00 98.38 89 VAL A N 1
ATOM 718 C CA . VAL A 1 89 ? 8.354 -5.239 -18.282 1.00 98.38 89 VAL A CA 1
ATOM 719 C C . VAL A 1 89 ? 8.669 -4.078 -19.224 1.00 98.38 89 VAL A C 1
ATOM 721 O O . VAL A 1 89 ? 9.544 -4.208 -20.077 1.00 98.38 89 VAL A O 1
ATOM 724 N N . GLY A 1 90 ? 8.020 -2.928 -19.047 1.00 97.75 90 GLY A N 1
ATOM 725 C CA . GLY A 1 90 ? 8.277 -1.718 -19.826 1.00 97.75 90 GLY A CA 1
ATOM 726 C C . GLY A 1 90 ? 9.726 -1.247 -19.708 1.00 97.75 90 GLY A C 1
ATOM 727 O O . GLY A 1 90 ? 10.329 -0.880 -20.711 1.00 97.75 90 GLY A O 1
ATOM 728 N N . GLY A 1 91 ? 10.321 -1.337 -18.517 1.00 98.00 91 GLY A N 1
ATOM 729 C CA . GLY A 1 91 ? 11.724 -0.998 -18.289 1.00 98.00 91 GLY A CA 1
ATOM 730 C C . GLY A 1 91 ? 12.676 -1.962 -18.996 1.00 98.00 91 GLY A C 1
ATOM 731 O O . GLY A 1 91 ? 13.621 -1.517 -19.646 1.00 98.00 91 GLY A O 1
ATOM 732 N N . ILE A 1 92 ? 12.391 -3.270 -18.955 1.00 98.12 92 ILE A N 1
ATOM 733 C CA . ILE A 1 92 ? 13.153 -4.289 -19.701 1.00 98.12 92 ILE A CA 1
ATOM 734 C C . ILE A 1 92 ? 13.074 -4.024 -21.206 1.00 98.12 92 ILE A C 1
ATOM 736 O O . ILE A 1 92 ? 14.102 -4.034 -21.886 1.00 98.12 92 ILE A O 1
ATOM 740 N N . VAL A 1 93 ? 11.875 -3.762 -21.730 1.00 97.94 93 VAL A N 1
ATOM 741 C CA . VAL A 1 93 ? 11.668 -3.450 -23.151 1.00 97.94 93 VAL A CA 1
ATOM 742 C C . VAL A 1 93 ? 12.420 -2.177 -23.534 1.00 97.94 93 VAL A C 1
ATOM 744 O O . VAL A 1 93 ? 13.123 -2.176 -24.543 1.00 97.94 93 VAL A O 1
ATOM 747 N N . LEU A 1 94 ? 12.352 -1.124 -22.715 1.00 96.50 94 LEU A N 1
ATOM 748 C CA . LEU A 1 94 ? 13.033 0.144 -22.978 1.00 96.50 94 LEU A CA 1
ATOM 749 C C . LEU A 1 94 ? 14.556 -0.032 -23.056 1.00 96.50 94 LEU A C 1
ATOM 751 O O . LEU A 1 94 ? 15.181 0.445 -24.002 1.00 96.50 94 LEU A O 1
ATOM 755 N N . VAL A 1 95 ? 15.151 -0.787 -22.125 1.00 97.19 95 VAL A N 1
ATOM 756 C CA . VAL A 1 95 ? 16.586 -1.121 -22.164 1.00 97.19 95 VAL A CA 1
ATOM 757 C C . VAL A 1 95 ? 16.918 -1.980 -23.387 1.00 97.19 95 VAL A C 1
ATOM 759 O O . VAL A 1 95 ? 17.927 -1.734 -24.045 1.00 97.19 95 VAL A O 1
ATOM 762 N N . SER A 1 96 ? 16.062 -2.940 -23.737 1.00 96.88 96 SER A N 1
ATOM 763 C CA . SER A 1 96 ? 16.292 -3.858 -24.862 1.00 96.88 96 SER A CA 1
ATOM 764 C C . SER A 1 96 ? 16.220 -3.168 -26.228 1.00 96.88 96 SER A C 1
ATOM 766 O O . SER A 1 96 ? 16.949 -3.544 -27.142 1.00 96.88 96 SER A O 1
ATOM 768 N N . VAL A 1 97 ? 15.365 -2.150 -26.373 1.00 96.25 97 VAL A N 1
ATOM 769 C CA . VAL A 1 97 ? 15.198 -1.374 -27.617 1.00 96.25 97 VAL A CA 1
ATOM 770 C C . VAL A 1 97 ? 16.163 -0.184 -27.682 1.00 96.25 97 VAL A C 1
ATOM 772 O O . VAL A 1 97 ? 16.462 0.300 -28.772 1.00 96.25 97 VAL A O 1
ATOM 775 N N . SER A 1 98 ? 16.734 0.245 -26.549 1.00 95.19 98 SER A N 1
ATOM 776 C CA . SER A 1 98 ? 17.682 1.370 -26.481 1.00 95.19 98 SER A CA 1
ATOM 777 C C . SER A 1 98 ? 18.855 1.336 -27.480 1.00 95.19 98 SER A C 1
ATOM 779 O O . SER A 1 98 ? 19.241 2.413 -27.938 1.00 95.19 98 SER A O 1
ATOM 781 N N . PRO A 1 99 ? 19.415 0.178 -27.904 1.00 94.44 99 PRO A N 1
ATOM 782 C CA . PRO A 1 99 ? 20.483 0.159 -28.906 1.00 94.44 99 PRO A CA 1
ATOM 783 C C . PRO A 1 99 ? 20.045 0.653 -30.294 1.00 94.44 99 PRO A C 1
ATOM 785 O O . PRO A 1 99 ? 20.904 0.975 -31.108 1.00 94.44 99 PRO A O 1
ATOM 788 N N . GLN A 1 100 ? 18.737 0.699 -30.571 1.00 94.50 100 GLN A N 1
ATOM 789 C CA . GLN A 1 100 ? 18.163 1.163 -31.841 1.00 94.50 100 GLN A CA 1
ATOM 790 C C . GLN A 1 100 ? 17.905 2.680 -31.863 1.00 94.50 100 GLN A C 1
ATOM 792 O O . GLN A 1 100 ? 17.543 3.223 -32.904 1.00 94.50 100 GLN A O 1
ATOM 797 N N . MET A 1 101 ? 18.060 3.365 -30.725 1.00 92.12 101 MET A N 1
ATOM 798 C CA . MET A 1 101 ? 17.810 4.802 -30.591 1.00 92.12 101 MET A CA 1
ATOM 799 C C . MET A 1 101 ? 19.043 5.633 -30.965 1.00 92.12 101 MET A C 1
ATOM 801 O O . MET A 1 101 ? 20.169 5.134 -31.004 1.00 92.12 101 MET A O 1
ATOM 805 N N . SER A 1 102 ? 18.831 6.926 -31.221 1.00 93.12 102 SER A N 1
ATOM 806 C CA . SER A 1 102 ? 19.925 7.875 -31.437 1.00 93.12 102 SER A CA 1
ATOM 807 C C . SER A 1 102 ? 20.835 7.957 -30.197 1.00 93.12 102 SER A C 1
ATOM 809 O O . SER A 1 102 ? 20.415 7.659 -29.077 1.00 93.12 102 SER A O 1
ATOM 811 N N . ASN A 1 103 ? 22.096 8.371 -30.367 1.00 90.31 103 ASN A N 1
ATOM 812 C CA . ASN A 1 103 ? 23.043 8.438 -29.246 1.00 90.31 103 ASN A CA 1
ATOM 813 C C . ASN A 1 103 ? 22.608 9.409 -28.133 1.00 90.31 103 ASN A C 1
ATOM 815 O O . ASN A 1 103 ? 22.932 9.151 -26.975 1.00 90.31 103 ASN A O 1
ATOM 819 N N . SER A 1 104 ? 21.890 10.493 -28.463 1.00 89.88 104 SER A N 1
ATOM 820 C CA . SER A 1 104 ? 21.350 11.422 -27.461 1.00 89.88 104 SER A CA 1
ATOM 821 C C . SER A 1 104 ? 20.261 10.764 -26.617 1.00 89.88 104 SER A C 1
ATOM 823 O O . SER A 1 104 ? 20.275 10.888 -25.397 1.00 89.88 104 SER A O 1
ATOM 825 N N . ASP A 1 105 ? 19.381 9.987 -27.247 1.00 92.31 105 ASP A N 1
ATOM 826 C CA . ASP A 1 105 ? 18.190 9.442 -26.585 1.00 92.31 105 ASP A CA 1
ATOM 827 C C . ASP A 1 105 ? 18.493 8.126 -25.858 1.00 92.31 105 ASP A C 1
ATOM 829 O O . ASP A 1 105 ? 17.867 7.784 -24.854 1.00 92.31 105 ASP A O 1
ATOM 833 N N . ARG A 1 106 ? 19.498 7.381 -26.334 1.00 93.38 106 ARG A N 1
ATOM 834 C CA . ARG A 1 106 ? 19.908 6.093 -25.765 1.00 93.38 106 ARG A CA 1
ATOM 835 C C . ARG A 1 106 ? 20.303 6.209 -24.294 1.00 93.38 106 ARG A C 1
ATOM 837 O O . ARG A 1 106 ? 19.942 5.337 -23.506 1.00 93.38 106 ARG A O 1
ATOM 844 N N . GLY A 1 107 ? 21.058 7.244 -23.919 1.00 93.06 107 GLY A N 1
ATOM 845 C CA . GLY A 1 107 ? 21.502 7.434 -22.534 1.00 93.06 107 GLY A CA 1
ATOM 846 C C . GLY A 1 107 ? 20.325 7.621 -21.576 1.00 93.06 107 GLY A C 1
ATOM 847 O O . GLY A 1 107 ? 20.243 6.946 -20.548 1.00 93.06 107 GLY A O 1
ATOM 848 N N . GLU A 1 108 ? 19.377 8.476 -21.959 1.00 95.12 108 GLU A N 1
ATOM 849 C CA . GLU A 1 108 ? 18.161 8.746 -21.189 1.00 95.12 108 GLU A CA 1
ATOM 850 C C . GLU A 1 108 ? 17.235 7.525 -21.139 1.00 95.12 108 GLU A C 1
ATOM 852 O O . GLU A 1 108 ? 16.737 7.172 -20.069 1.00 95.12 108 GLU A O 1
ATOM 857 N N . ALA A 1 109 ? 17.052 6.820 -22.260 1.00 95.31 109 ALA A N 1
ATOM 858 C CA . ALA A 1 109 ? 16.241 5.606 -22.326 1.00 95.31 109 ALA A CA 1
ATOM 859 C C . ALA A 1 109 ? 16.785 4.487 -21.427 1.00 95.31 109 ALA A C 1
ATOM 861 O O . ALA A 1 109 ? 16.017 3.854 -20.702 1.00 95.31 109 ALA A O 1
ATOM 862 N N . VAL A 1 110 ? 18.105 4.261 -21.424 1.00 96.44 110 VAL A N 1
ATOM 863 C CA . VAL A 1 110 ? 18.732 3.263 -20.543 1.00 96.44 110 VAL A CA 1
ATOM 864 C C . VAL A 1 110 ? 18.579 3.665 -19.077 1.00 96.44 110 VAL A C 1
ATOM 866 O O . VAL A 1 110 ? 18.186 2.829 -18.264 1.00 96.44 110 VAL A O 1
ATOM 869 N N . ALA A 1 111 ? 18.838 4.930 -18.729 1.00 96.88 111 ALA A N 1
ATOM 870 C CA . ALA A 1 111 ? 18.702 5.413 -17.354 1.00 96.88 111 ALA A CA 1
ATOM 871 C C . ALA A 1 111 ? 17.258 5.281 -16.839 1.00 96.88 111 ALA A C 1
ATOM 873 O O . ALA A 1 111 ? 17.030 4.714 -15.767 1.00 96.88 111 ALA A O 1
ATOM 874 N N . ASN A 1 112 ? 16.280 5.723 -17.634 1.00 97.00 112 ASN A N 1
ATOM 875 C CA . ASN A 1 112 ? 14.859 5.605 -17.309 1.00 97.00 112 ASN A CA 1
ATOM 876 C C . ASN A 1 112 ? 14.413 4.141 -17.229 1.00 97.00 112 ASN A C 1
ATOM 878 O O . ASN A 1 112 ? 13.651 3.779 -16.334 1.00 97.00 112 ASN A O 1
ATOM 882 N N . GLY A 1 113 ? 14.912 3.283 -18.121 1.00 97.81 113 GLY A N 1
ATOM 883 C CA . GLY A 1 113 ? 14.604 1.856 -18.126 1.00 97.81 113 GLY A CA 1
ATOM 884 C C . GLY A 1 113 ? 15.122 1.150 -16.876 1.00 97.81 113 GLY A C 1
ATOM 885 O O . GLY A 1 113 ? 14.367 0.435 -16.222 1.00 97.81 113 GLY A O 1
ATOM 886 N N . ILE A 1 114 ? 16.373 1.413 -16.484 1.00 98.06 114 ILE A N 1
ATOM 887 C CA . ILE A 1 114 ? 16.959 0.884 -15.242 1.00 98.06 114 ILE A CA 1
ATOM 888 C C . ILE A 1 114 ? 16.166 1.368 -14.027 1.00 98.06 114 ILE A C 1
ATOM 890 O O . ILE A 1 114 ? 15.803 0.557 -13.175 1.00 98.06 114 ILE A O 1
ATOM 894 N N . TRP A 1 115 ? 15.854 2.665 -13.951 1.00 98.12 115 TRP A N 1
ATOM 895 C CA . TRP A 1 115 ? 15.051 3.217 -12.859 1.00 98.12 115 TRP A CA 1
ATOM 896 C C . TRP A 1 115 ? 13.684 2.531 -12.751 1.00 98.12 115 TRP A C 1
ATOM 898 O O . TRP A 1 115 ? 13.273 2.119 -11.664 1.00 98.12 115 TRP A O 1
ATOM 908 N N . LEU A 1 116 ? 13.007 2.339 -13.884 1.00 97.62 116 LEU A N 1
ATOM 909 C CA . LEU A 1 116 ? 11.698 1.699 -13.943 1.00 97.62 116 LEU A CA 1
ATOM 910 C C . LEU A 1 116 ? 11.752 0.220 -13.526 1.00 97.62 116 LEU A C 1
ATOM 912 O O . LEU A 1 116 ? 10.857 -0.240 -12.818 1.00 97.62 116 LEU A O 1
ATOM 916 N N . ILE A 1 117 ? 12.816 -0.506 -13.892 1.00 98.25 117 ILE A N 1
ATOM 917 C CA . ILE A 1 117 ? 13.058 -1.886 -13.439 1.00 98.25 117 ILE A CA 1
ATOM 918 C C . ILE A 1 117 ? 13.239 -1.926 -11.921 1.00 98.25 117 ILE A C 1
ATOM 920 O O . ILE A 1 117 ? 12.605 -2.746 -11.258 1.00 98.25 117 ILE A O 1
ATOM 924 N N . LEU A 1 118 ? 14.075 -1.044 -11.363 1.00 98.12 118 LEU A N 1
ATOM 925 C CA . LEU A 1 118 ? 14.359 -1.017 -9.926 1.00 98.12 118 LEU A CA 1
ATOM 926 C C . LEU A 1 118 ? 13.098 -0.714 -9.113 1.00 98.12 118 LEU A C 1
ATOM 928 O O . LEU A 1 118 ? 12.777 -1.451 -8.181 1.00 98.12 118 LEU A O 1
ATOM 932 N N . VAL A 1 119 ? 12.356 0.329 -9.489 1.00 96.62 119 VAL A N 1
ATOM 933 C CA . VAL A 1 119 ? 11.111 0.713 -8.807 1.00 96.62 119 VAL A CA 1
ATOM 934 C C . VAL A 1 119 ? 10.030 -0.350 -9.000 1.00 96.62 119 VAL A C 1
ATOM 936 O O . VAL A 1 119 ? 9.374 -0.737 -8.031 1.00 96.62 119 VAL A O 1
ATOM 939 N N . GLY A 1 120 ? 9.866 -0.858 -10.225 1.00 96.94 120 GLY A N 1
ATOM 940 C CA . GLY A 1 120 ? 8.902 -1.908 -10.549 1.00 96.94 120 GLY A CA 1
ATOM 941 C C . GLY A 1 120 ? 9.150 -3.173 -9.733 1.00 96.94 120 GLY A C 1
ATOM 942 O O . GLY A 1 120 ? 8.241 -3.658 -9.069 1.00 96.94 120 GLY A O 1
ATOM 943 N N . ALA A 1 121 ? 10.389 -3.663 -9.688 1.00 97.12 121 ALA A N 1
ATOM 944 C CA . ALA A 1 121 ? 10.743 -4.846 -8.907 1.00 97.12 121 ALA A CA 1
ATOM 945 C C . ALA A 1 121 ? 10.569 -4.621 -7.397 1.00 97.12 121 ALA A C 1
ATOM 947 O O . ALA A 1 121 ? 9.955 -5.446 -6.717 1.00 97.12 121 ALA A O 1
ATOM 948 N N . ALA A 1 122 ? 11.075 -3.498 -6.876 1.00 97.06 122 ALA A N 1
ATOM 949 C CA . ALA A 1 122 ? 11.044 -3.201 -5.447 1.00 97.06 122 ALA A CA 1
ATOM 950 C C . ALA A 1 122 ? 9.617 -3.061 -4.901 1.00 97.06 122 ALA A C 1
ATOM 952 O O . ALA A 1 122 ? 9.352 -3.493 -3.781 1.00 97.06 122 ALA A O 1
ATOM 953 N N . LEU A 1 123 ? 8.695 -2.485 -5.680 1.00 96.69 123 LEU A N 1
ATOM 954 C CA . LEU A 1 123 ? 7.305 -2.292 -5.262 1.00 96.69 123 LEU A CA 1
ATOM 955 C C . LEU A 1 123 ? 6.401 -3.474 -5.627 1.00 96.69 123 LEU A C 1
ATOM 957 O O . LEU A 1 123 ? 5.480 -3.781 -4.877 1.00 96.69 123 LEU A O 1
ATOM 961 N N . MET A 1 124 ? 6.672 -4.213 -6.704 1.00 97.31 124 MET A N 1
ATOM 962 C CA . MET A 1 124 ? 5.862 -5.380 -7.074 1.00 97.31 124 MET A CA 1
ATOM 963 C C . MET A 1 124 ? 5.826 -6.434 -5.960 1.00 97.31 124 MET A C 1
ATOM 965 O O . MET A 1 124 ? 4.754 -6.943 -5.635 1.00 97.31 124 MET A O 1
ATOM 969 N N . VAL A 1 125 ? 6.979 -6.744 -5.359 1.00 96.38 125 VAL A N 1
ATOM 970 C CA . VAL A 1 125 ? 7.117 -7.793 -4.335 1.00 96.38 125 VAL A CA 1
ATOM 971 C C . VAL A 1 125 ? 6.236 -7.549 -3.100 1.00 96.38 125 VAL A C 1
ATOM 973 O O . VAL A 1 125 ? 5.436 -8.428 -2.778 1.00 96.38 125 VAL A O 1
ATOM 976 N N . PRO A 1 126 ? 6.308 -6.401 -2.398 1.00 96.88 126 PRO A N 1
ATOM 977 C CA . PRO A 1 126 ? 5.475 -6.178 -1.219 1.00 96.88 126 PRO A CA 1
ATOM 978 C C . PRO A 1 126 ? 3.973 -6.173 -1.545 1.00 96.88 126 PRO A C 1
ATOM 980 O O . PRO A 1 126 ? 3.186 -6.783 -0.820 1.00 96.88 126 PRO A O 1
ATOM 983 N N . PHE A 1 127 ? 3.564 -5.582 -2.672 1.00 96.56 127 PHE A N 1
ATOM 984 C CA . PHE A 1 127 ? 2.161 -5.631 -3.097 1.00 96.56 127 PHE A CA 1
ATOM 985 C C . PHE A 1 127 ? 1.700 -7.056 -3.448 1.00 96.56 127 PHE A C 1
ATOM 987 O O . PHE A 1 127 ? 0.561 -7.407 -3.151 1.00 96.56 127 PHE A O 1
ATOM 994 N N . ALA A 1 128 ? 2.583 -7.900 -3.994 1.00 96.94 128 ALA A N 1
ATOM 995 C CA . ALA A 1 128 ? 2.278 -9.299 -4.305 1.00 96.94 128 ALA A CA 1
ATOM 996 C C . ALA A 1 128 ? 2.183 -10.186 -3.054 1.00 96.94 128 ALA A C 1
ATOM 998 O O . ALA A 1 128 ? 1.421 -11.150 -3.038 1.00 96.94 128 ALA A O 1
ATOM 999 N N . ILE A 1 129 ? 2.940 -9.868 -2.000 1.00 96.81 129 ILE A N 1
ATOM 1000 C CA . ILE A 1 129 ? 2.901 -10.595 -0.723 1.00 96.81 129 ILE A CA 1
ATOM 1001 C C . ILE A 1 129 ? 1.647 -10.217 0.080 1.00 96.81 129 ILE A C 1
ATOM 1003 O O . ILE A 1 129 ? 1.095 -11.067 0.779 1.00 96.81 129 ILE A O 1
ATOM 1007 N N . ALA A 1 130 ? 1.165 -8.975 -0.054 1.00 94.38 130 ALA A N 1
ATOM 1008 C CA . ALA A 1 130 ? 0.047 -8.415 0.709 1.00 94.38 130 ALA A CA 1
ATOM 1009 C C . ALA A 1 130 ? -1.194 -9.329 0.869 1.00 94.38 130 ALA A C 1
ATOM 1011 O O . ALA A 1 130 ? -1.666 -9.481 2.001 1.00 94.38 130 ALA A O 1
ATOM 1012 N N . PRO A 1 131 ? -1.711 -9.995 -0.186 1.00 93.94 131 PRO A N 1
ATOM 1013 C CA . PRO A 1 131 ? -2.897 -10.854 -0.089 1.00 93.94 131 PRO A CA 1
ATOM 1014 C C . PRO A 1 131 ? -2.704 -12.100 0.783 1.00 93.94 131 PRO A C 1
ATOM 1016 O O . PRO A 1 131 ? -3.681 -12.671 1.267 1.00 93.94 131 PRO A O 1
ATOM 1019 N N . PHE A 1 132 ? -1.456 -12.524 0.984 1.00 94.81 132 PHE A N 1
ATOM 1020 C CA . PHE A 1 132 ? -1.105 -13.739 1.715 1.00 94.81 132 PHE A CA 1
ATOM 1021 C C . PHE A 1 132 ? -0.739 -13.470 3.179 1.00 94.81 132 PHE A C 1
ATOM 1023 O O . PHE A 1 132 ? -0.384 -14.404 3.902 1.00 94.81 132 PHE A O 1
ATOM 1030 N N . LEU A 1 133 ? -0.811 -12.216 3.646 1.00 90.56 133 LEU A N 1
ATOM 1031 C CA . LEU A 1 133 ? -0.457 -11.909 5.028 1.00 90.56 133 LEU A CA 1
ATOM 1032 C C . LEU A 1 133 ? -1.445 -12.545 6.021 1.00 90.56 133 LEU A C 1
ATOM 1034 O O . LEU A 1 133 ? -2.664 -12.417 5.870 1.00 90.56 133 LEU A O 1
ATOM 1038 N N . PRO A 1 134 ? -0.942 -13.174 7.100 1.00 88.62 134 PRO A N 1
ATOM 1039 C CA . PRO A 1 134 ? -1.794 -13.681 8.163 1.00 88.62 134 PRO A CA 1
ATOM 1040 C C . PRO A 1 134 ? -2.478 -12.525 8.907 1.00 88.62 134 PRO A C 1
ATOM 1042 O O . PRO A 1 134 ? -1.910 -11.442 9.064 1.00 88.62 134 PRO A O 1
ATOM 1045 N N . LYS A 1 135 ? -3.675 -12.783 9.451 1.00 86.81 135 LYS A N 1
ATOM 1046 C CA . LYS A 1 135 ? -4.468 -11.831 10.254 1.00 86.81 135 LYS A CA 1
ATOM 1047 C C . LYS A 1 135 ? -3.863 -11.594 11.651 1.00 86.81 135 LYS A C 1
ATOM 1049 O O . LYS A 1 135 ? -4.467 -11.920 12.667 1.00 86.81 135 LYS A O 1
ATOM 1054 N N . LYS A 1 136 ? -2.636 -11.074 11.704 1.00 91.00 136 LYS A N 1
ATOM 1055 C CA . LYS A 1 136 ? -1.922 -10.671 12.927 1.00 91.00 136 LYS A CA 1
ATOM 1056 C C . LYS A 1 136 ? -1.868 -9.149 13.035 1.00 91.00 136 LYS A C 1
ATOM 1058 O O . LYS A 1 136 ? -1.954 -8.460 12.022 1.00 91.00 136 LYS A O 1
ATOM 1063 N N . SER A 1 137 ? -1.625 -8.631 14.237 1.00 89.50 137 SER A N 1
ATOM 1064 C CA . SER A 1 137 ? -1.550 -7.188 14.516 1.00 89.50 137 SER A CA 1
ATOM 1065 C C . SER A 1 137 ? -0.590 -6.444 13.579 1.00 89.50 137 SER A C 1
ATOM 1067 O O . SER A 1 137 ? -0.932 -5.390 13.048 1.00 89.50 137 SER A O 1
ATOM 1069 N N . TRP A 1 138 ? 0.570 -7.027 13.273 1.00 92.25 138 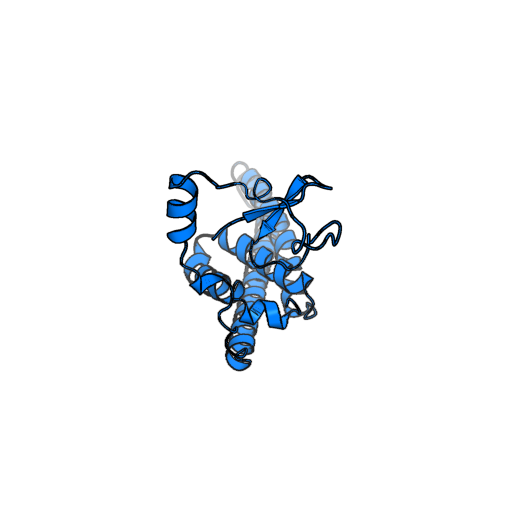TRP A N 1
ATOM 1070 C CA . TRP A 1 138 ? 1.528 -6.431 12.335 1.00 92.25 138 TRP A CA 1
ATOM 1071 C C . TRP A 1 138 ? 1.004 -6.326 10.889 1.00 92.25 138 TRP A C 1
ATOM 1073 O O . TRP A 1 138 ? 1.371 -5.399 10.172 1.00 92.25 138 TRP A O 1
ATOM 1083 N N . GLY A 1 139 ? 0.088 -7.210 10.473 1.00 93.75 139 GLY A N 1
ATOM 1084 C CA . GLY A 1 139 ? -0.533 -7.167 9.145 1.00 93.75 139 GLY A CA 1
ATOM 1085 C C . GLY A 1 139 ? -1.387 -5.916 8.918 1.00 93.75 139 GLY A C 1
ATOM 1086 O O . GLY A 1 139 ? -1.412 -5.388 7.808 1.00 93.75 139 GLY A O 1
ATOM 1087 N N . TRP A 1 140 ? -2.008 -5.373 9.974 1.00 94.69 140 TRP A N 1
ATOM 1088 C CA . TRP A 1 140 ? -2.730 -4.098 9.890 1.00 94.69 140 TRP A CA 1
ATOM 1089 C C . TRP A 1 140 ? -1.791 -2.936 9.544 1.00 94.69 140 TRP A C 1
ATOM 1091 O O . TRP A 1 140 ? -2.103 -2.127 8.667 1.00 94.69 140 TRP A O 1
ATOM 1101 N N . ILE A 1 141 ? -0.633 -2.883 10.217 1.00 95.50 141 ILE A N 1
ATOM 1102 C CA . ILE A 1 141 ? 0.395 -1.859 9.988 1.00 95.50 141 ILE A CA 1
ATOM 1103 C C . ILE A 1 141 ? 0.943 -2.001 8.570 1.00 95.50 141 ILE A C 1
ATOM 1105 O O . ILE A 1 141 ? 1.027 -1.015 7.846 1.00 95.50 141 ILE A O 1
ATOM 1109 N N . TYR A 1 142 ? 1.256 -3.229 8.154 1.00 96.00 142 TYR A N 1
ATOM 1110 C CA . TYR A 1 142 ? 1.729 -3.512 6.803 1.00 96.00 142 TYR A CA 1
ATOM 1111 C C . TYR A 1 142 ? 0.752 -3.001 5.736 1.00 96.00 142 TYR A C 1
ATOM 1113 O O . TYR A 1 142 ? 1.155 -2.271 4.831 1.00 96.00 142 TYR A O 1
ATOM 1121 N N . GLY A 1 143 ? -0.543 -3.309 5.873 1.00 95.06 143 GLY A N 1
ATOM 1122 C CA . GLY A 1 143 ? -1.562 -2.835 4.937 1.00 95.06 143 GLY A CA 1
ATOM 1123 C C . GLY A 1 143 ? -1.687 -1.314 4.899 1.00 95.06 143 GLY A C 1
ATOM 1124 O O . GLY A 1 143 ? -1.788 -0.738 3.816 1.00 95.06 143 GLY A O 1
ATOM 1125 N N . LEU A 1 144 ? -1.577 -0.652 6.056 1.00 95.88 144 LEU A N 1
ATOM 1126 C CA . LEU A 1 144 ? -1.565 0.808 6.134 1.00 95.88 144 LEU A CA 1
ATOM 1127 C C . LEU A 1 144 ? -0.353 1.409 5.406 1.00 95.88 144 LEU A C 1
ATOM 1129 O O . LEU A 1 144 ? -0.518 2.363 4.649 1.00 95.88 144 LEU A O 1
ATOM 1133 N N . VAL A 1 145 ? 0.845 0.841 5.584 1.00 96.62 145 VAL A N 1
ATOM 1134 C CA . VAL A 1 145 ? 2.055 1.298 4.879 1.00 96.62 145 VAL A CA 1
ATOM 1135 C C . VAL A 1 145 ? 1.897 1.139 3.366 1.00 96.62 145 VAL A C 1
ATOM 1137 O O . VAL A 1 145 ? 2.200 2.074 2.630 1.00 96.62 145 VAL A O 1
ATOM 1140 N N . MET A 1 146 ? 1.354 0.014 2.890 1.00 96.12 146 MET A N 1
ATOM 1141 C CA . MET A 1 146 ? 1.117 -0.194 1.452 1.00 96.12 146 MET A CA 1
ATOM 1142 C C . MET A 1 146 ? 0.103 0.797 0.869 1.00 96.12 146 MET A C 1
ATOM 1144 O O . MET A 1 146 ? 0.271 1.274 -0.255 1.00 96.12 146 MET A O 1
ATOM 1148 N N . LEU A 1 147 ? -0.930 1.157 1.634 1.00 96.12 147 LEU A N 1
ATOM 1149 C CA . LEU A 1 147 ? -1.881 2.191 1.225 1.00 96.12 147 LEU A CA 1
ATOM 1150 C C . LEU A 1 147 ? -1.232 3.579 1.172 1.00 96.12 147 LEU A C 1
ATOM 1152 O O . LEU A 1 147 ? -1.462 4.311 0.216 1.00 96.12 147 LEU A O 1
ATOM 1156 N N . ILE A 1 148 ? -0.385 3.934 2.143 1.00 95.69 148 ILE A N 1
ATOM 1157 C CA . ILE A 1 148 ? 0.336 5.218 2.146 1.00 95.69 148 ILE A CA 1
ATOM 1158 C C . ILE A 1 148 ? 1.313 5.306 0.967 1.00 95.69 148 ILE A C 1
ATOM 1160 O O . ILE A 1 148 ? 1.364 6.335 0.298 1.00 95.69 148 ILE A O 1
ATOM 1164 N N . ILE A 1 149 ? 2.047 4.228 0.671 1.00 94.62 149 ILE A N 1
ATOM 1165 C CA . ILE A 1 149 ? 2.966 4.174 -0.476 1.00 94.62 149 ILE A CA 1
ATOM 1166 C C . ILE A 1 149 ? 2.204 4.400 -1.785 1.00 94.62 149 ILE A C 1
ATOM 1168 O O . ILE A 1 149 ? 2.621 5.221 -2.599 1.00 94.62 149 ILE A O 1
ATOM 1172 N N . GLY A 1 150 ? 1.064 3.732 -1.986 1.00 91.69 150 GLY A N 1
ATOM 1173 C CA . GLY A 1 150 ? 0.265 3.956 -3.193 1.00 91.69 150 GLY A CA 1
ATOM 1174 C C . GLY A 1 150 ? -0.422 5.322 -3.230 1.00 91.69 150 GLY A C 1
ATOM 1175 O O . GLY A 1 150 ? -0.573 5.897 -4.307 1.00 91.69 150 GLY A O 1
ATOM 1176 N N . ALA A 1 151 ? -0.736 5.909 -2.071 1.00 93.94 151 ALA A N 1
ATOM 1177 C CA . ALA A 1 151 ? -1.225 7.283 -1.975 1.00 93.94 151 ALA A CA 1
ATOM 1178 C C . ALA A 1 151 ? -0.171 8.328 -2.377 1.00 93.94 151 ALA A C 1
ATOM 1180 O O . ALA A 1 151 ? -0.534 9.467 -2.648 1.00 93.94 151 ALA A O 1
ATOM 1181 N N . MET A 1 152 ? 1.116 7.984 -2.485 1.00 92.69 152 MET A N 1
ATOM 1182 C CA . MET A 1 152 ? 2.098 8.905 -3.073 1.00 92.69 152 MET A CA 1
ATOM 1183 C C . MET A 1 152 ? 1.858 9.127 -4.574 1.00 92.69 152 MET A C 1
ATOM 1185 O O . MET A 1 152 ? 2.327 10.114 -5.135 1.00 92.69 152 MET A O 1
ATOM 1189 N N . SER A 1 153 ? 1.111 8.235 -5.230 1.00 89.56 153 SER A N 1
ATOM 1190 C CA . SER A 1 153 ? 0.726 8.378 -6.628 1.00 89.56 153 SER A CA 1
ATOM 1191 C C . SER A 1 153 ? -0.642 9.062 -6.733 1.00 89.56 153 SER A C 1
ATOM 1193 O O . SER A 1 153 ? -1.674 8.498 -6.360 1.00 89.56 153 SER A O 1
ATOM 1195 N N . CYS A 1 154 ? -0.665 10.289 -7.262 1.00 84.75 154 CYS A N 1
ATOM 1196 C CA . CYS A 1 154 ? -1.873 11.119 -7.379 1.00 84.75 154 CYS A CA 1
ATOM 1197 C C . CYS A 1 154 ? -3.010 10.456 -8.176 1.00 84.75 154 CYS A C 1
ATOM 1199 O O . CYS A 1 154 ? -4.185 10.715 -7.921 1.00 84.75 154 CYS A O 1
ATOM 1201 N N . CYS A 1 155 ? -2.673 9.549 -9.096 1.00 87.81 155 CYS A N 1
ATOM 1202 C CA . CYS A 1 155 ? -3.634 8.860 -9.956 1.00 87.81 155 CYS A CA 1
ATOM 1203 C C . CYS A 1 155 ? -4.583 7.932 -9.178 1.00 87.81 155 CYS A C 1
ATOM 1205 O O . CYS A 1 155 ? -5.693 7.665 -9.631 1.00 87.81 155 CYS A O 1
ATOM 1207 N N . PHE A 1 156 ? -4.176 7.454 -7.996 1.00 90.19 156 PHE A N 1
ATOM 1208 C CA . PHE A 1 156 ? -4.930 6.463 -7.220 1.00 90.19 156 PHE A CA 1
ATOM 1209 C C . PHE A 1 156 ? -5.626 7.042 -5.993 1.00 90.19 156 PHE A C 1
ATOM 1211 O O . PHE A 1 156 ? -6.238 6.297 -5.224 1.00 90.19 156 PHE A O 1
ATOM 1218 N N . TRP A 1 157 ? -5.588 8.359 -5.800 1.00 93.75 157 TRP A N 1
ATOM 1219 C CA . TRP A 1 157 ? -6.253 9.021 -4.676 1.00 93.75 157 TRP A CA 1
ATOM 1220 C C . TRP A 1 157 ? -7.752 8.719 -4.564 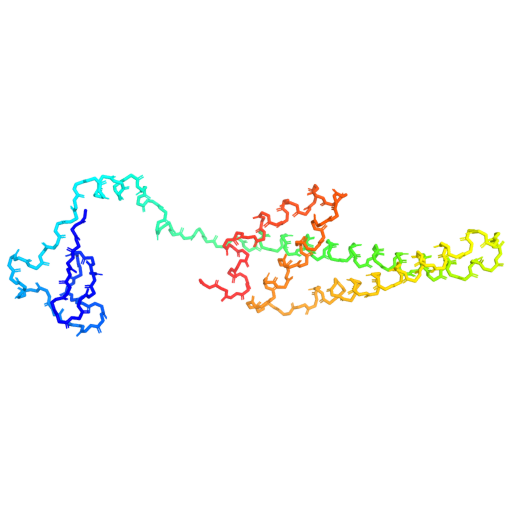1.00 93.75 157 TRP A C 1
ATOM 1222 O O . TRP A 1 157 ? -8.183 8.424 -3.446 1.00 93.75 157 TRP A O 1
ATOM 1232 N N . PRO A 1 158 ? -8.541 8.687 -5.662 1.00 93.25 158 PRO A N 1
ATOM 1233 C CA . PRO A 1 158 ? -9.975 8.408 -5.570 1.00 93.25 158 PRO A CA 1
ATOM 1234 C C . PRO A 1 158 ? -10.300 7.045 -4.947 1.00 93.25 158 PRO A C 1
ATOM 1236 O O . PRO A 1 158 ? -11.344 6.888 -4.325 1.00 93.25 158 PRO A O 1
ATOM 1239 N N . ILE A 1 159 ? -9.402 6.067 -5.090 1.00 94.06 159 ILE A N 1
ATOM 1240 C CA . ILE A 1 159 ? -9.573 4.710 -4.557 1.00 94.06 159 ILE A CA 1
ATOM 1241 C C . ILE A 1 159 ? -8.896 4.585 -3.190 1.00 94.06 159 ILE A C 1
ATOM 1243 O O . ILE A 1 159 ? -9.472 4.039 -2.251 1.00 94.06 159 ILE A O 1
ATOM 1247 N N . THR A 1 160 ? -7.684 5.123 -3.059 1.00 94.44 160 THR A N 1
ATOM 1248 C CA . THR A 1 160 ? -6.832 4.922 -1.881 1.00 94.44 160 THR A CA 1
ATOM 1249 C C . THR A 1 160 ? -7.347 5.691 -0.666 1.00 94.44 160 THR A C 1
ATOM 1251 O O . THR A 1 160 ? -7.317 5.162 0.442 1.00 94.44 160 THR A O 1
ATOM 1254 N N . ILE A 1 161 ? -7.877 6.908 -0.850 1.00 94.69 161 ILE A N 1
ATOM 1255 C CA . ILE A 1 161 ? -8.384 7.733 0.259 1.00 94.69 161 ILE A CA 1
ATOM 1256 C C . ILE A 1 161 ? -9.567 7.050 0.973 1.00 94.69 161 ILE A C 1
ATOM 1258 O O . ILE A 1 161 ? -9.473 6.856 2.189 1.00 94.69 161 ILE A O 1
ATOM 1262 N N . PRO A 1 162 ? -10.647 6.616 0.282 1.00 95.62 162 PRO A N 1
ATOM 1263 C CA . PRO A 1 162 ? -11.731 5.874 0.931 1.00 95.62 162 PRO A CA 1
ATOM 1264 C C . PRO A 1 162 ? -11.250 4.609 1.647 1.00 95.62 162 PRO A C 1
ATOM 1266 O O . PRO A 1 162 ? -11.715 4.309 2.748 1.00 95.62 162 PRO A O 1
ATOM 1269 N N . LEU A 1 163 ? -10.295 3.894 1.046 1.00 95.75 163 LEU A N 1
ATOM 1270 C CA . LEU A 1 163 ? -9.747 2.659 1.600 1.00 95.75 163 LEU A CA 1
ATOM 1271 C C . LEU A 1 163 ? -8.967 2.926 2.891 1.00 95.75 163 LEU A C 1
ATOM 1273 O O . LEU A 1 163 ? -9.206 2.243 3.881 1.00 95.75 163 LEU A O 1
ATOM 1277 N N . ILE A 1 164 ? -8.125 3.966 2.933 1.00 96.12 164 ILE A N 1
ATOM 1278 C CA . ILE A 1 164 ? -7.422 4.400 4.153 1.00 96.12 164 ILE A CA 1
ATOM 1279 C C . ILE A 1 164 ? -8.421 4.791 5.244 1.00 96.12 164 ILE A C 1
ATOM 1281 O O . ILE A 1 164 ? -8.282 4.349 6.386 1.00 96.12 164 ILE A O 1
ATOM 1285 N N . ILE A 1 165 ? -9.447 5.579 4.906 1.00 95.38 165 ILE A N 1
ATOM 1286 C CA . ILE A 1 165 ? -10.470 6.008 5.872 1.00 95.38 165 ILE A CA 1
ATOM 1287 C C . ILE A 1 165 ? -11.157 4.790 6.500 1.00 95.38 165 ILE A C 1
ATOM 1289 O O . ILE A 1 165 ? -11.333 4.744 7.717 1.00 95.38 165 ILE A O 1
ATOM 1293 N N . GLN A 1 166 ? -11.520 3.788 5.696 1.00 95.06 166 GLN A N 1
ATOM 1294 C CA . GLN A 1 166 ? -12.130 2.552 6.194 1.00 95.06 166 GLN A CA 1
ATOM 1295 C C . GLN A 1 166 ? -11.128 1.672 6.958 1.00 95.06 166 GLN A C 1
ATOM 1297 O O . GLN A 1 166 ? -11.506 1.057 7.951 1.00 95.06 166 GLN A O 1
ATOM 1302 N N . TRP A 1 167 ? -9.854 1.655 6.563 1.00 95.56 167 TRP A N 1
ATOM 1303 C CA . TRP A 1 167 ? -8.796 0.848 7.183 1.00 95.56 167 TRP A CA 1
ATOM 1304 C C . TRP A 1 167 ? -8.399 1.314 8.588 1.00 95.56 167 TRP A C 1
ATOM 1306 O O . TRP A 1 167 ? -8.048 0.503 9.450 1.00 95.56 167 TRP A O 1
ATOM 1316 N N . VAL A 1 168 ? -8.439 2.627 8.832 1.00 94.69 168 VAL A N 1
ATOM 1317 C CA . VAL A 1 168 ? -8.072 3.227 10.128 1.00 94.69 168 VAL A CA 1
ATOM 1318 C C . VAL A 1 168 ? -9.167 3.031 11.185 1.00 94.69 168 VAL A C 1
ATOM 1320 O O . VAL A 1 168 ? -8.879 3.141 12.384 1.00 94.69 168 VAL A O 1
ATOM 1323 N N . LYS A 1 169 ? -10.396 2.687 10.771 1.00 91.12 169 LYS A N 1
ATOM 1324 C CA . LYS A 1 169 ? -11.512 2.425 11.688 1.00 91.12 169 LYS A CA 1
ATOM 1325 C C . LYS A 1 169 ? -11.179 1.309 12.689 1.00 91.12 169 LYS A C 1
ATOM 1327 O O . LYS A 1 169 ? -10.492 0.343 12.339 1.00 91.12 169 LYS A O 1
ATOM 1332 N N . PRO A 1 170 ? -11.685 1.415 13.933 1.00 87.88 170 PRO A N 1
ATOM 1333 C CA . PRO A 1 170 ? -11.450 0.407 14.964 1.00 87.88 170 PRO A CA 1
ATOM 1334 C C . PRO A 1 170 ? -11.935 -0.984 14.538 1.00 87.88 170 PRO A C 1
ATOM 1336 O O . PRO A 1 170 ? -11.274 -1.968 14.853 1.00 87.88 170 PRO A O 1
ATOM 1339 N N . ASP A 1 171 ? -13.001 -1.059 13.740 1.00 89.62 171 ASP A N 1
ATOM 1340 C CA . ASP A 1 171 ? -13.573 -2.315 13.244 1.00 89.62 171 ASP A CA 1
ATOM 1341 C C . ASP A 1 171 ? -12.541 -3.160 12.485 1.00 89.62 171 ASP A C 1
ATOM 1343 O O . ASP A 1 171 ? -12.455 -4.370 12.679 1.00 89.62 171 ASP A O 1
ATOM 1347 N N . ILE A 1 172 ? -11.711 -2.528 11.649 1.00 91.19 172 ILE A N 1
ATOM 1348 C CA . ILE A 1 172 ? -10.655 -3.222 10.902 1.00 91.19 172 ILE A CA 1
ATOM 1349 C C . ILE A 1 172 ? -9.484 -3.567 11.820 1.00 91.19 172 ILE A C 1
ATOM 1351 O O . ILE A 1 172 ? -8.926 -4.655 11.710 1.00 91.19 172 ILE A O 1
ATOM 1355 N N . LYS A 1 173 ? -9.133 -2.698 12.774 1.00 89.62 173 LYS A N 1
ATOM 1356 C CA . LYS A 1 173 ? -8.074 -2.985 13.759 1.00 89.62 173 LYS A CA 1
ATOM 1357 C C . LYS A 1 173 ? -8.384 -4.231 14.595 1.00 89.62 173 LYS A C 1
ATOM 1359 O O . LYS A 1 173 ? -7.485 -5.051 14.810 1.00 89.62 173 LYS A O 1
ATOM 1364 N N . GLN A 1 174 ? -9.645 -4.411 14.988 1.00 88.56 174 GLN A N 1
ATOM 1365 C CA . GLN A 1 174 ? -10.109 -5.593 15.718 1.00 88.56 174 GLN A CA 1
ATOM 1366 C C . GLN A 1 174 ? -9.940 -6.890 14.915 1.00 88.56 174 GLN A C 1
ATOM 1368 O O . GLN A 1 174 ? -9.552 -7.908 15.488 1.00 88.56 174 GLN A O 1
ATOM 1373 N N . MET A 1 175 ? -10.128 -6.856 13.587 1.00 87.06 175 MET A N 1
ATOM 1374 C CA . MET A 1 175 ? -9.910 -8.020 12.710 1.00 87.06 175 MET A CA 1
ATOM 1375 C C . MET A 1 175 ? -8.470 -8.561 12.786 1.00 87.06 175 MET A C 1
ATOM 1377 O O . MET A 1 175 ? -8.247 -9.755 12.596 1.00 87.06 175 MET A O 1
ATOM 1381 N N . PHE A 1 176 ? -7.495 -7.699 13.084 1.00 88.06 176 PHE A N 1
ATOM 1382 C CA . PHE A 1 176 ? -6.082 -8.064 13.233 1.00 88.06 176 PHE A CA 1
ATOM 1383 C C . PHE A 1 176 ? -5.663 -8.301 14.694 1.00 88.06 176 PHE A C 1
ATOM 1385 O O . PHE A 1 176 ? -4.472 -8.426 14.978 1.00 88.06 176 PHE A O 1
ATOM 1392 N N . GLY A 1 177 ? -6.613 -8.366 15.630 1.00 82.06 177 GLY A N 1
ATOM 1393 C CA . GLY A 1 177 ? -6.348 -8.683 17.035 1.00 82.06 177 GLY A CA 1
ATOM 1394 C C . GLY A 1 177 ? -5.891 -7.503 17.897 1.00 82.06 177 GLY A C 1
ATOM 1395 O O . GLY A 1 177 ? -5.398 -7.732 19.000 1.00 82.06 177 GLY A O 1
ATOM 1396 N N . HIS A 1 178 ? -6.055 -6.257 17.437 1.00 71.50 178 HIS A N 1
ATOM 1397 C CA . HIS A 1 178 ? -5.950 -5.096 18.324 1.00 71.50 178 HIS A CA 1
ATOM 1398 C C . HIS A 1 178 ? -7.264 -4.936 19.096 1.00 71.50 178 HIS A C 1
ATOM 1400 O O . HIS A 1 178 ? -8.322 -4.831 18.477 1.00 71.50 178 HIS A O 1
ATOM 1406 N N . ARG A 1 179 ? -7.193 -4.937 20.429 1.00 59.00 179 ARG A N 1
ATOM 1407 C CA . ARG A 1 179 ? -8.302 -4.528 21.302 1.00 59.00 179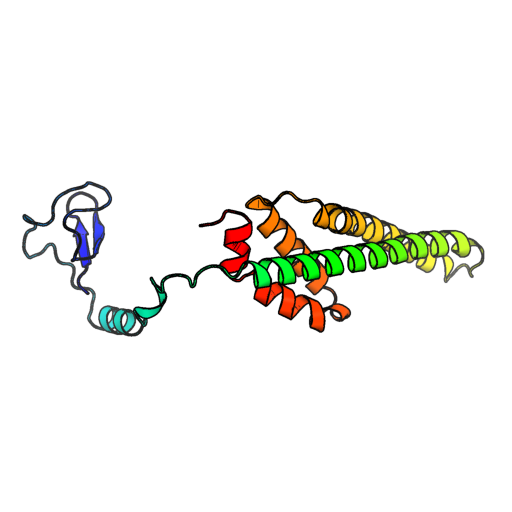 ARG A CA 1
ATOM 1408 C C . ARG A 1 179 ? -8.150 -3.063 21.671 1.00 59.00 179 ARG A C 1
ATOM 1410 O O . ARG A 1 179 ? -6.987 -2.653 21.890 1.00 59.00 179 ARG A O 1
#

pLDDT: mean 86.56, std 13.32, range [50.56, 98.38]

Sequence (179 aa):
MNNIRCPQCGLTNWATAAACIRCRMPFDKLPPHAYVSLPAYEQAQAQTIPYNYRAQPQPPADPELQRKVWTWYVVYCVLMTLIYFLCLVGGIVLVSVSPQMSNSDRGEAVANGIWLILVGAALMVPFAIAPFLPKKSWGWIYGLVMLIIGAMSCCFWPITIPLIIQWVKPDIKQMFGHR